Protein AF-X1TLS5-F1 (afdb_monomer_lite)

Radius of gyration: 13.72 Å; chains: 1; bounding box: 31×28×39 Å

pLDDT: mean 73.79, std 15.97, range [33.25, 91.62]

Secondary structure (DSSP, 8-state):
-HHHHHHHTTSSS-HHHHHHHHHHHHHHSS-HHHHHHHHHHT--SGGGS-HHHHHHHHHHHTTS--PPPPHHHHHHHHHHH-HHHHHHHHHSTTHHHHHHHHHHHHHHHHT-

Sequence (112 aa):
EKLTRAGKIITLGFGDRVAIGIFLGLLEEISADEAYRYIKSGTSRIDELSEEDWENFRHHAQDLNLKVPGAEQILDVLKQDRLDLTSIIINTPNGKEWLESELDKAKEKLGV

Foldseek 3Di:
DVVVVVVVCPPDQRLQVLLLVVLVVLVVPDALVRLLVCQVVVHESLVVDDLVNLVVSLVVNVVHPRDQDALVVSLVVCVVPPVSNNCSLVVHVCSSVSSRVNSVSSCVSSVD

Organism: NCBI:txid412755

Structure (mmCIF, N/CA/C/O backbone):
data_AF-X1TLS5-F1
#
_entry.id   AF-X1TLS5-F1
#
loop_
_atom_site.group_PDB
_atom_site.id
_atom_site.type_symbol
_atom_site.label_atom_id
_atom_site.label_alt_id
_atom_site.label_comp_id
_atom_site.label_asym_id
_atom_site.label_entity_id
_atom_site.label_seq_id
_atom_site.pdbx_PDB_ins_code
_atom_site.Cartn_x
_atom_site.Cartn_y
_atom_site.Cartn_z
_atom_site.occupancy
_atom_site.B_iso_or_equiv
_atom_site.auth_seq_id
_atom_site.auth_comp_id
_atom_site.auth_asym_id
_atom_site.auth_atom_id
_atom_site.pdbx_PDB_model_num
ATOM 1 N N . GLU A 1 1 ? -0.378 -18.309 -15.393 1.00 43.00 1 GLU A N 1
ATOM 2 C CA . GLU A 1 1 ? -1.601 -17.474 -15.310 1.00 43.00 1 GLU A CA 1
ATOM 3 C C . GLU A 1 1 ? -1.399 -16.105 -14.655 1.00 43.00 1 GLU A C 1
ATOM 5 O O . GLU A 1 1 ? -1.690 -15.125 -15.328 1.00 43.00 1 GLU A O 1
ATOM 10 N N . LYS A 1 2 ? -0.853 -15.981 -13.428 1.00 34.59 2 LYS A N 1
ATOM 11 C CA . LYS A 1 2 ? -0.576 -14.663 -12.794 1.00 34.59 2 LYS A CA 1
ATOM 12 C C . LYS A 1 2 ? 0.326 -13.744 -13.647 1.00 34.59 2 LYS A C 1
ATOM 14 O O . LYS A 1 2 ? -0.053 -12.616 -13.946 1.00 34.59 2 LYS A O 1
ATOM 19 N N . LEU A 1 3 ? 1.445 -14.269 -14.155 1.00 34.12 3 LEU A N 1
ATOM 20 C CA . LEU A 1 3 ? 2.369 -13.551 -15.055 1.00 34.12 3 LEU A CA 1
ATOM 21 C C . LEU A 1 3 ? 1.733 -13.147 -16.397 1.00 34.12 3 LEU A C 1
ATOM 23 O O . LEU A 1 3 ? 2.048 -12.106 -16.962 1.00 34.12 3 LEU A O 1
ATOM 27 N N . THR A 1 4 ? 0.787 -13.941 -16.899 1.00 35.75 4 THR A N 1
ATOM 28 C CA . THR A 1 4 ? 0.063 -13.663 -18.149 1.00 35.75 4 THR A CA 1
ATOM 29 C C . THR A 1 4 ? -0.945 -12.521 -17.974 1.00 35.75 4 THR A C 1
ATOM 31 O O . THR A 1 4 ? -1.189 -11.755 -18.908 1.00 35.75 4 THR A O 1
ATOM 34 N N . ARG A 1 5 ? -1.508 -12.377 -16.765 1.00 40.59 5 ARG A N 1
ATOM 35 C CA . ARG A 1 5 ? -2.378 -11.258 -16.373 1.00 40.59 5 ARG A CA 1
ATOM 36 C C . ARG A 1 5 ? -1.578 -9.962 -16.233 1.00 40.59 5 ARG A C 1
ATOM 38 O O . ARG A 1 5 ? -1.982 -8.959 -16.815 1.00 40.59 5 ARG A O 1
ATOM 45 N N . ALA A 1 6 ? -0.419 -10.022 -15.574 1.00 39.19 6 ALA A N 1
ATOM 46 C CA . ALA A 1 6 ? 0.527 -8.907 -15.498 1.00 39.19 6 ALA A CA 1
ATOM 47 C C . ALA A 1 6 ? 1.007 -8.469 -16.898 1.00 39.19 6 ALA A C 1
ATOM 49 O O . ALA A 1 6 ? 0.979 -7.288 -17.219 1.00 39.19 6 ALA A O 1
ATOM 50 N N . GLY A 1 7 ? 1.318 -9.419 -17.790 1.00 33.25 7 GLY A N 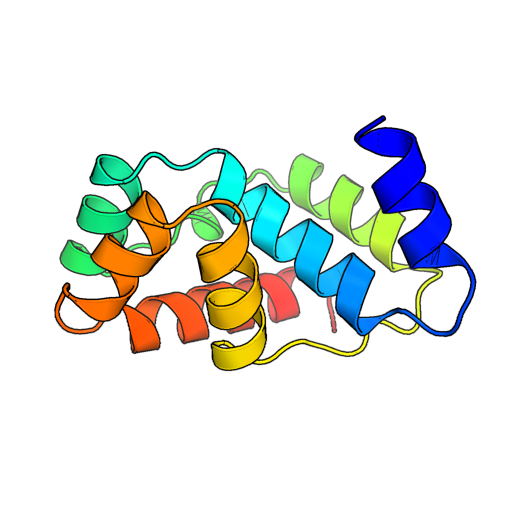1
ATOM 51 C CA . GLY A 1 7 ? 1.745 -9.133 -19.166 1.00 33.25 7 GLY A C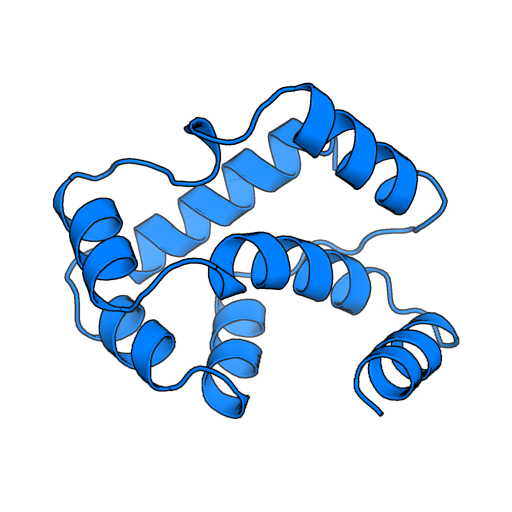A 1
ATOM 52 C C . GLY A 1 7 ? 0.687 -8.443 -20.042 1.00 33.25 7 GLY A C 1
ATOM 53 O O . GLY A 1 7 ? 1.008 -7.514 -20.780 1.00 33.25 7 GLY A O 1
ATOM 54 N N . LYS A 1 8 ? -0.595 -8.829 -19.934 1.00 36.66 8 LYS A N 1
ATOM 55 C CA . LYS A 1 8 ? -1.705 -8.145 -20.642 1.00 36.66 8 LYS A CA 1
ATOM 56 C C . LYS A 1 8 ? -1.989 -6.741 -20.103 1.00 36.66 8 LYS A C 1
ATOM 58 O O . LYS A 1 8 ? -2.535 -5.902 -20.816 1.00 36.66 8 LYS A O 1
ATOM 63 N N . ILE A 1 9 ? -1.630 -6.496 -18.848 1.00 43.03 9 ILE A N 1
ATOM 64 C CA . ILE A 1 9 ? -1.741 -5.208 -18.168 1.00 43.03 9 ILE A CA 1
ATOM 65 C C . ILE A 1 9 ? -0.627 -4.239 -18.591 1.00 43.03 9 ILE A C 1
ATOM 67 O O . ILE A 1 9 ? -0.704 -3.079 -18.243 1.00 43.03 9 ILE A O 1
ATOM 71 N N . ILE A 1 10 ? 0.372 -4.636 -19.378 1.00 43.75 10 ILE A N 1
ATOM 72 C CA . ILE A 1 10 ? 1.489 -3.748 -19.755 1.00 43.75 10 ILE A CA 1
ATOM 73 C C . ILE A 1 10 ? 1.278 -3.091 -21.140 1.00 43.75 10 ILE A C 1
ATOM 75 O O . ILE A 1 10 ? 1.819 -2.026 -21.416 1.00 43.75 10 ILE A O 1
ATOM 79 N N . THR A 1 11 ? 0.422 -3.641 -22.011 1.00 40.81 11 THR A N 1
ATOM 80 C CA . THR A 1 11 ? 0.432 -3.331 -23.460 1.00 40.81 11 THR A CA 1
ATOM 81 C C . THR A 1 11 ? -0.469 -2.177 -23.962 1.00 40.81 11 THR A C 1
ATOM 83 O O . THR A 1 11 ? -0.445 -1.907 -25.158 1.00 40.81 11 THR A O 1
ATOM 86 N N . LEU A 1 12 ? -1.270 -1.484 -23.129 1.00 40.03 12 LEU A N 1
ATOM 87 C CA . LEU A 1 12 ? -2.296 -0.508 -23.596 1.00 40.03 12 LEU A CA 1
ATOM 88 C C . LEU A 1 12 ? -2.326 0.868 -22.874 1.00 40.03 12 LEU A C 1
ATOM 90 O O . LEU A 1 12 ? -3.384 1.488 -22.807 1.00 40.03 12 LEU A O 1
ATOM 94 N N . GLY A 1 13 ? -1.210 1.386 -22.342 1.00 41.25 13 GLY A N 1
ATOM 95 C CA . GLY A 1 13 ? -1.181 2.720 -21.694 1.00 41.25 13 GLY A CA 1
ATOM 96 C C . GLY A 1 13 ? -1.390 2.687 -20.173 1.00 41.25 13 GLY A C 1
ATOM 97 O O . GLY A 1 13 ? -2.156 3.467 -19.610 1.00 41.25 13 GLY A O 1
ATOM 98 N N . PHE A 1 14 ? -0.703 1.756 -19.515 1.00 45.78 14 PHE A N 1
ATOM 99 C CA . PHE A 1 14 ? -1.000 1.251 -18.176 1.00 45.78 14 PHE A CA 1
ATOM 100 C C . PHE A 1 14 ? -0.001 1.648 -17.081 1.00 45.78 14 PHE A C 1
ATOM 102 O O . PHE A 1 14 ? 0.241 0.867 -16.162 1.00 45.78 14 PHE A O 1
ATOM 109 N N . GLY A 1 15 ? 0.552 2.860 -17.131 1.00 51.09 15 GLY A N 1
ATOM 110 C CA . GLY A 1 15 ? 1.373 3.369 -16.026 1.00 51.09 15 GLY A CA 1
ATOM 111 C C . GLY A 1 15 ? 0.677 3.227 -14.667 1.00 51.09 15 GLY A C 1
ATOM 112 O O . GLY A 1 15 ? 1.274 2.708 -13.731 1.00 51.09 15 GLY A O 1
ATOM 113 N N . ASP A 1 16 ? -0.625 3.545 -14.624 1.00 54.44 16 ASP A N 1
ATOM 114 C CA . ASP A 1 16 ? -1.492 3.340 -13.453 1.00 54.44 16 ASP A CA 1
ATOM 115 C C . ASP A 1 16 ? -1.469 1.898 -12.950 1.00 54.44 16 ASP A C 1
ATOM 117 O O . ASP A 1 16 ? -1.405 1.660 -11.754 1.00 54.44 16 ASP A O 1
ATOM 121 N N . ARG A 1 17 ? -1.513 0.902 -13.840 1.00 57.22 17 ARG A N 1
ATOM 122 C CA . ARG A 1 17 ? -1.628 -0.495 -13.410 1.00 57.22 17 ARG A CA 1
ATOM 123 C C . ARG A 1 17 ? -0.302 -1.103 -12.979 1.00 57.22 17 ARG A C 1
ATOM 125 O O . ARG A 1 17 ? -0.321 -2.004 -12.149 1.00 57.22 17 ARG A O 1
ATOM 132 N N . VAL A 1 18 ? 0.821 -0.638 -13.527 1.00 58.59 18 VAL A N 1
ATOM 133 C CA . VAL A 1 18 ? 2.140 -1.054 -13.032 1.00 58.59 18 VAL A CA 1
ATOM 134 C C . VAL A 1 18 ? 2.429 -0.398 -11.690 1.00 58.59 18 VAL A C 1
ATOM 136 O O . VAL A 1 18 ? 2.845 -1.098 -10.776 1.00 58.59 18 VAL A O 1
ATOM 139 N N . ALA A 1 19 ? 2.104 0.886 -11.525 1.00 62.94 19 ALA A N 1
ATOM 140 C CA . ALA A 1 19 ? 2.160 1.546 -10.227 1.00 62.94 19 ALA A CA 1
ATOM 141 C C . ALA A 1 19 ? 1.268 0.816 -9.211 1.00 62.94 19 ALA A C 1
ATOM 143 O O . ALA A 1 19 ? 1.764 0.385 -8.176 1.00 62.94 19 ALA A O 1
ATOM 144 N N . ILE A 1 20 ? -0.006 0.559 -9.543 1.00 62.28 20 ILE A N 1
ATOM 145 C CA . ILE A 1 20 ? -0.906 -0.274 -8.727 1.00 62.28 20 ILE A CA 1
ATOM 146 C C . ILE A 1 20 ? -0.265 -1.630 -8.422 1.00 62.28 20 ILE A C 1
ATOM 148 O O . ILE A 1 20 ? -0.313 -2.055 -7.282 1.00 62.28 20 ILE A O 1
ATOM 152 N N . GLY A 1 21 ? 0.356 -2.304 -9.390 1.00 59.69 21 GLY A N 1
ATOM 153 C CA . GLY A 1 21 ? 1.031 -3.585 -9.172 1.00 59.69 21 GLY A CA 1
ATOM 154 C C . GLY A 1 21 ? 2.217 -3.505 -8.208 1.00 59.69 21 GLY A C 1
ATOM 155 O O . GLY A 1 21 ? 2.377 -4.404 -7.391 1.00 59.69 21 GLY A O 1
ATOM 156 N N . ILE A 1 22 ? 3.010 -2.432 -8.258 1.00 64.94 22 ILE A N 1
ATOM 157 C CA . ILE A 1 22 ? 4.104 -2.177 -7.311 1.00 64.94 22 ILE A CA 1
ATOM 158 C C . ILE A 1 22 ? 3.518 -1.933 -5.920 1.00 64.94 22 ILE A C 1
ATOM 160 O O . ILE A 1 22 ? 3.843 -2.669 -4.996 1.00 64.94 22 ILE A O 1
ATOM 164 N N . PHE A 1 23 ? 2.590 -0.982 -5.774 1.00 69.25 23 PHE A N 1
ATOM 165 C CA . PHE A 1 23 ? 1.959 -0.676 -4.485 1.00 69.25 23 PHE A CA 1
ATOM 166 C C . PHE A 1 23 ? 1.209 -1.880 -3.904 1.00 69.25 23 PHE A C 1
ATOM 168 O O . PHE A 1 23 ? 1.273 -2.125 -2.704 1.00 69.25 23 PHE A O 1
ATOM 175 N N . LEU A 1 24 ? 0.535 -2.669 -4.742 1.00 65.06 24 LEU A N 1
ATOM 176 C CA . LEU A 1 24 ? -0.086 -3.918 -4.321 1.00 65.06 24 LEU A CA 1
ATOM 177 C C . LEU A 1 24 ? 0.949 -4.964 -3.961 1.00 65.06 24 LEU A C 1
ATOM 179 O O . LEU A 1 24 ? 0.712 -5.642 -2.986 1.00 65.06 24 LEU A O 1
ATOM 183 N N . GLY A 1 25 ? 2.073 -5.086 -4.668 1.00 64.62 25 GLY A N 1
ATOM 184 C CA . GLY A 1 25 ? 3.156 -5.998 -4.294 1.00 64.62 25 GLY A CA 1
ATOM 185 C C . GLY A 1 25 ? 3.711 -5.688 -2.904 1.00 64.62 25 GLY A C 1
ATOM 186 O O . GLY A 1 25 ? 3.886 -6.595 -2.097 1.00 64.62 25 GLY A O 1
ATOM 187 N N . LEU A 1 26 ? 3.866 -4.400 -2.579 1.00 67.88 26 LEU A N 1
ATOM 188 C CA . LEU A 1 26 ? 4.254 -3.948 -1.237 1.00 67.88 26 LEU A CA 1
ATOM 189 C C . LEU A 1 26 ? 3.208 -4.302 -0.165 1.00 67.88 26 LEU A C 1
ATOM 191 O O . LEU A 1 26 ? 3.558 -4.543 0.990 1.00 67.88 26 LEU A O 1
ATOM 195 N N . LEU A 1 27 ? 1.929 -4.352 -0.550 1.00 66.88 27 LEU A N 1
ATOM 196 C CA . LEU A 1 27 ? 0.802 -4.683 0.325 1.00 66.88 27 LEU A CA 1
ATOM 197 C C . LEU A 1 27 ? 0.383 -6.170 0.266 1.00 66.88 27 LEU A C 1
ATOM 199 O O . LEU A 1 27 ? -0.369 -6.627 1.120 1.00 66.88 27 LEU A O 1
ATOM 203 N N . GLU A 1 28 ? 0.825 -6.957 -0.716 1.00 64.75 28 GLU A N 1
ATOM 204 C CA . GLU A 1 28 ? 0.393 -8.349 -0.908 1.00 64.75 28 GLU A CA 1
ATOM 205 C C . GLU A 1 28 ? 1.058 -9.251 0.133 1.00 64.75 28 GLU A C 1
ATOM 207 O O . GLU A 1 28 ? 0.458 -10.227 0.584 1.00 64.75 28 GLU A O 1
ATOM 212 N N . GLU A 1 29 ? 2.270 -8.897 0.555 1.00 68.31 29 GLU A N 1
ATOM 213 C CA . GLU A 1 29 ? 3.043 -9.656 1.535 1.00 68.31 29 GLU A CA 1
ATOM 214 C C . GLU A 1 29 ? 2.596 -9.418 2.978 1.00 68.31 29 GLU A C 1
ATOM 216 O O . GLU A 1 29 ? 2.894 -10.240 3.842 1.00 68.31 29 GLU A O 1
ATOM 221 N N . ILE A 1 30 ? 1.848 -8.343 3.251 1.00 76.06 30 ILE A N 1
ATOM 222 C CA . ILE A 1 30 ? 1.345 -8.082 4.600 1.00 76.06 30 ILE A CA 1
ATOM 223 C C . ILE A 1 30 ? 0.071 -8.888 4.875 1.00 76.06 30 ILE A C 1
ATOM 225 O O . ILE A 1 30 ? -0.897 -8.916 4.101 1.00 76.06 30 ILE A O 1
ATOM 229 N N . SER A 1 31 ? 0.057 -9.556 6.021 1.00 82.81 31 SER A N 1
ATOM 230 C CA . SER A 1 31 ? -1.151 -10.158 6.577 1.00 82.81 31 SER A CA 1
ATOM 231 C C . SER A 1 31 ? -2.111 -9.084 7.103 1.00 82.81 31 SER A C 1
ATOM 233 O O . SER A 1 31 ? -1.722 -7.955 7.410 1.00 82.81 31 SER A O 1
ATOM 235 N N . ALA A 1 32 ? -3.384 -9.448 7.262 1.00 82.94 32 ALA A N 1
ATOM 236 C CA . ALA A 1 32 ? -4.391 -8.584 7.876 1.00 82.94 32 ALA A CA 1
ATOM 237 C C . ALA A 1 32 ? -3.974 -8.094 9.283 1.00 82.94 32 ALA A C 1
ATOM 239 O O . ALA A 1 32 ? -4.164 -6.925 9.621 1.00 82.94 32 ALA A O 1
ATOM 240 N N . ASP A 1 33 ? -3.341 -8.961 10.078 1.00 85.31 33 ASP A N 1
ATOM 241 C CA . ASP A 1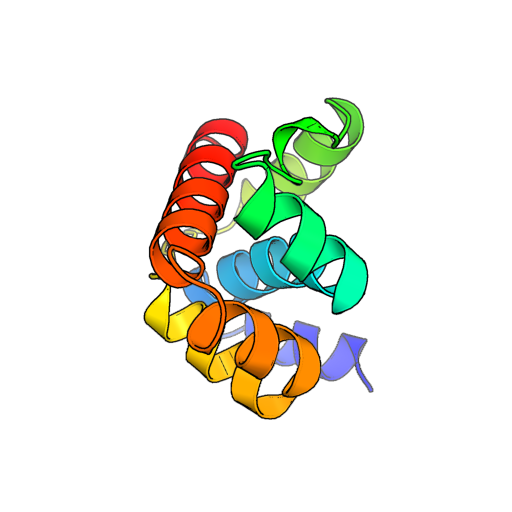 33 ? -2.859 -8.625 11.422 1.00 85.31 33 ASP A CA 1
ATOM 242 C C . ASP A 1 33 ? -1.659 -7.667 11.396 1.00 85.31 33 ASP A C 1
ATOM 244 O O . ASP A 1 33 ? -1.497 -6.835 12.290 1.00 85.31 33 ASP A O 1
ATOM 248 N N . GLU A 1 34 ? -0.795 -7.764 10.386 1.00 85.25 34 GLU A N 1
ATOM 249 C CA . GLU A 1 34 ? 0.295 -6.807 10.169 1.00 85.25 34 GLU A CA 1
ATOM 250 C C . GLU A 1 34 ? -0.242 -5.449 9.750 1.00 85.25 34 GLU A C 1
ATOM 252 O O . GLU A 1 34 ? 0.106 -4.454 10.380 1.00 85.25 34 GLU A O 1
ATOM 257 N N . ALA A 1 35 ? -1.157 -5.406 8.779 1.00 84.44 35 ALA A N 1
ATOM 258 C CA . ALA A 1 35 ? -1.817 -4.170 8.372 1.00 84.44 35 ALA A CA 1
ATOM 259 C C . ALA A 1 35 ? -2.486 -3.472 9.564 1.00 84.44 35 ALA A C 1
ATOM 261 O O . ALA A 1 35 ? -2.288 -2.278 9.779 1.00 84.44 35 ALA A O 1
ATOM 262 N N . TYR A 1 36 ? -3.210 -4.223 10.401 1.00 86.56 36 TYR A N 1
ATOM 263 C CA . TYR A 1 36 ? -3.822 -3.677 11.611 1.00 86.56 36 TYR A CA 1
ATOM 264 C C . TYR A 1 36 ? -2.779 -3.101 12.575 1.00 86.56 36 TYR A C 1
ATOM 266 O O . TYR A 1 36 ? -2.994 -2.032 13.153 1.00 86.56 36 TYR A O 1
ATOM 274 N N . ARG A 1 37 ? -1.638 -3.784 12.746 1.00 88.38 37 ARG A N 1
ATOM 275 C CA . ARG A 1 37 ? -0.533 -3.289 13.575 1.00 88.38 37 ARG A CA 1
ATOM 276 C C . ARG A 1 37 ? 0.015 -1.975 13.033 1.00 88.38 37 ARG A C 1
ATOM 278 O O . ARG A 1 37 ? 0.023 -1.027 13.808 1.00 88.38 37 ARG A O 1
ATOM 285 N N . TYR A 1 38 ? 0.372 -1.902 11.749 1.00 87.00 38 TYR A N 1
ATOM 286 C CA . TYR A 1 38 ? 0.893 -0.682 11.116 1.00 87.00 38 TYR A CA 1
ATOM 287 C C . TYR A 1 38 ? -0.066 0.500 11.240 1.00 87.00 38 TYR A C 1
ATOM 289 O O . TYR A 1 38 ? 0.336 1.574 11.689 1.00 87.00 38 TYR A O 1
ATOM 297 N N . ILE A 1 39 ? -1.349 0.285 10.931 1.00 88.38 39 ILE A N 1
ATOM 298 C CA . ILE A 1 39 ? -2.372 1.331 11.037 1.00 88.38 39 ILE A CA 1
ATOM 299 C C . ILE A 1 39 ? -2.479 1.824 12.485 1.00 88.38 39 ILE A C 1
ATOM 301 O O . ILE A 1 39 ? -2.506 3.027 12.739 1.00 88.38 39 ILE A O 1
ATOM 305 N N . LYS A 1 40 ? -2.499 0.907 13.460 1.00 89.94 40 LYS A N 1
ATOM 306 C CA . LYS A 1 40 ? -2.638 1.256 14.879 1.00 89.94 40 LYS A CA 1
ATOM 307 C C . LYS A 1 40 ? -1.403 1.959 15.447 1.00 89.94 40 LYS A C 1
ATOM 309 O O . LYS A 1 40 ? -1.553 2.832 16.300 1.00 89.94 40 LYS A O 1
ATOM 314 N N . SER A 1 41 ? -0.201 1.559 15.037 1.00 88.00 41 SER A N 1
ATOM 315 C CA . SER A 1 41 ? 1.052 2.185 15.477 1.00 88.00 41 SER A CA 1
ATOM 316 C C . SER A 1 41 ? 1.387 3.461 14.710 1.00 88.00 41 SER A C 1
ATOM 318 O O . SER A 1 41 ? 2.289 4.181 15.132 1.00 88.00 41 SER A O 1
ATOM 320 N N . GLY A 1 42 ? 0.688 3.747 13.606 1.00 83.38 42 GLY A N 1
ATOM 321 C CA . GLY A 1 42 ? 1.027 4.848 12.705 1.00 83.38 42 GLY A CA 1
ATOM 322 C C . GLY A 1 42 ? 2.395 4.659 12.047 1.00 83.38 42 GLY A C 1
ATOM 323 O O . GLY A 1 42 ? 3.051 5.638 11.694 1.00 83.38 42 GLY A O 1
ATOM 324 N N . THR A 1 43 ? 2.857 3.412 11.939 1.00 85.69 43 THR A N 1
ATOM 325 C CA . THR A 1 43 ? 4.133 3.070 11.305 1.00 85.69 43 THR A CA 1
ATOM 326 C C . THR A 1 43 ? 3.899 2.604 9.878 1.00 85.69 43 THR A C 1
ATOM 328 O O . THR A 1 43 ? 2.800 2.201 9.499 1.00 85.69 43 THR A O 1
ATOM 331 N N . SER A 1 44 ? 4.951 2.670 9.076 1.00 84.62 44 SER A N 1
ATOM 332 C CA . SER A 1 44 ? 4.892 2.402 7.648 1.00 84.62 44 SER A CA 1
ATOM 333 C C . SER A 1 44 ? 5.597 1.107 7.310 1.00 84.62 44 SER A C 1
ATOM 335 O O . SER A 1 44 ? 6.668 0.828 7.850 1.00 84.62 44 SER A O 1
ATOM 337 N N . ARG A 1 45 ? 5.013 0.339 6.393 1.00 82.19 45 ARG A N 1
ATOM 338 C CA . ARG A 1 45 ? 5.667 -0.830 5.811 1.00 82.19 45 ARG A CA 1
ATOM 339 C C . ARG A 1 45 ? 6.721 -0.401 4.791 1.00 82.19 45 ARG A C 1
ATOM 341 O O . ARG A 1 45 ? 7.750 -1.059 4.677 1.00 82.19 45 ARG A O 1
ATOM 348 N N . ILE A 1 46 ? 6.501 0.720 4.098 1.00 82.50 46 ILE A N 1
ATOM 349 C CA . ILE A 1 46 ? 7.455 1.312 3.141 1.00 82.50 46 ILE A CA 1
ATOM 350 C C . ILE A 1 46 ? 8.827 1.554 3.784 1.00 82.50 46 ILE A C 1
ATOM 352 O O . ILE A 1 46 ? 9.855 1.307 3.153 1.00 82.50 46 ILE A O 1
ATOM 356 N N . ASP A 1 47 ? 8.844 1.990 5.045 1.00 82.75 47 ASP A N 1
ATOM 357 C CA . ASP A 1 47 ? 10.074 2.307 5.782 1.00 82.75 47 ASP A CA 1
ATOM 358 C C . ASP A 1 47 ? 10.919 1.060 6.124 1.00 82.75 47 ASP A C 1
ATOM 360 O O . ASP A 1 47 ? 12.088 1.192 6.484 1.00 82.75 47 ASP A O 1
ATOM 364 N N . GLU A 1 48 ? 10.359 -0.148 6.011 1.00 84.00 48 GLU A N 1
ATOM 365 C CA . GLU A 1 48 ? 11.060 -1.407 6.302 1.00 84.00 48 GLU A CA 1
ATOM 366 C C . GLU A 1 48 ? 11.723 -2.047 5.075 1.00 84.00 48 GLU A C 1
ATOM 368 O O . GLU A 1 48 ? 12.474 -3.014 5.217 1.00 84.00 48 GLU A O 1
ATOM 373 N N . LEU A 1 49 ? 11.435 -1.543 3.875 1.00 81.50 49 LEU A N 1
ATOM 374 C CA . LEU A 1 49 ? 12.024 -2.040 2.634 1.00 81.50 49 LEU A CA 1
ATOM 375 C C . LEU A 1 49 ? 13.453 -1.523 2.482 1.00 81.50 49 LEU A C 1
ATOM 377 O O . LEU A 1 49 ? 13.748 -0.360 2.781 1.00 81.50 49 LEU A O 1
ATOM 381 N N . SER A 1 50 ? 14.347 -2.388 2.007 1.00 84.12 50 SER A N 1
ATOM 382 C CA . SER A 1 50 ? 15.751 -2.032 1.820 1.00 84.12 50 SER A CA 1
ATOM 383 C C . SER A 1 50 ? 15.933 -1.112 0.610 1.00 84.12 50 SER A C 1
ATOM 385 O O . SER A 1 50 ? 15.097 -1.055 -0.290 1.00 84.12 50 SER A O 1
ATOM 387 N N . GLU A 1 51 ? 17.053 -0.388 0.556 1.00 84.31 51 GLU A N 1
ATOM 388 C CA . GLU A 1 51 ? 17.357 0.447 -0.614 1.00 84.31 51 GLU A CA 1
ATOM 389 C C . GLU A 1 51 ? 17.547 -0.393 -1.892 1.00 84.31 51 GLU A C 1
ATOM 391 O O . GLU A 1 51 ? 17.240 0.085 -2.979 1.00 84.31 51 GLU A O 1
ATOM 396 N N . GLU A 1 52 ? 17.973 -1.656 -1.760 1.00 80.94 52 GLU A N 1
ATOM 397 C CA . GLU A 1 52 ? 18.068 -2.618 -2.868 1.00 80.94 52 GLU A CA 1
ATOM 398 C C . GLU A 1 52 ? 16.681 -2.962 -3.437 1.00 80.94 52 GLU A C 1
ATOM 400 O O . GLU A 1 52 ? 16.494 -2.975 -4.655 1.00 80.94 52 GLU A O 1
ATOM 405 N N . ASP A 1 53 ? 15.678 -3.159 -2.574 1.00 79.62 53 ASP A N 1
ATOM 406 C CA . ASP A 1 53 ? 14.289 -3.370 -3.006 1.00 79.62 53 ASP A CA 1
ATOM 407 C C . ASP A 1 53 ? 13.779 -2.151 -3.785 1.00 79.62 53 ASP A C 1
ATOM 409 O O . ASP A 1 53 ? 13.208 -2.279 -4.872 1.00 79.62 53 ASP A O 1
ATOM 413 N N . TRP A 1 54 ? 14.052 -0.948 -3.272 1.00 80.75 54 TRP A N 1
ATOM 414 C CA . TRP A 1 54 ? 13.688 0.301 -3.940 1.00 80.75 54 TRP A CA 1
ATOM 415 C C . TRP A 1 54 ? 14.395 0.498 -5.274 1.00 80.75 54 TRP A C 1
ATOM 417 O O . TRP A 1 54 ? 13.781 0.994 -6.220 1.00 80.75 54 TRP A O 1
ATOM 427 N N . GLU A 1 55 ? 15.660 0.106 -5.384 1.00 80.38 55 GLU A N 1
ATOM 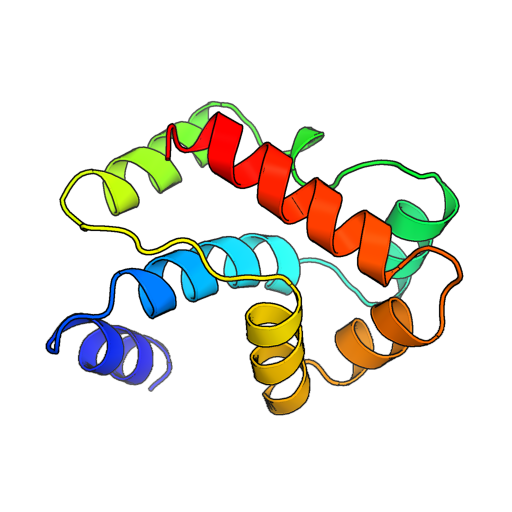428 C CA . GLU A 1 55 ? 16.397 0.157 -6.641 1.00 80.38 55 GLU A CA 1
ATOM 429 C C . GLU A 1 55 ? 15.788 -0.783 -7.687 1.00 80.38 55 GLU A C 1
ATOM 431 O O . GLU A 1 55 ? 15.572 -0.360 -8.826 1.00 80.38 55 GLU A O 1
ATOM 436 N N . ASN A 1 56 ? 15.386 -1.992 -7.285 1.00 76.62 56 ASN A N 1
ATOM 437 C CA . ASN A 1 56 ? 14.658 -2.920 -8.152 1.00 76.62 56 ASN A CA 1
ATOM 438 C C . ASN A 1 56 ? 13.317 -2.329 -8.620 1.00 76.62 56 ASN A C 1
ATOM 440 O O . ASN A 1 56 ? 13.006 -2.359 -9.815 1.00 76.62 56 ASN A O 1
ATOM 444 N N . PHE A 1 57 ? 12.533 -1.729 -7.718 1.00 75.25 57 PHE A N 1
ATOM 445 C CA . PHE A 1 57 ? 11.269 -1.091 -8.100 1.00 75.25 57 PHE A CA 1
ATOM 446 C C . PHE A 1 57 ? 11.469 0.116 -9.021 1.00 75.25 57 PHE A C 1
ATOM 448 O O . PHE A 1 57 ? 10.740 0.255 -10.005 1.00 75.25 57 PHE A O 1
ATOM 455 N N . ARG A 1 58 ? 12.479 0.958 -8.766 1.00 77.62 58 ARG A N 1
ATOM 456 C CA . ARG A 1 58 ? 12.834 2.081 -9.649 1.00 77.62 58 ARG A CA 1
ATOM 457 C C . ARG A 1 58 ? 13.278 1.600 -11.023 1.00 77.62 58 ARG A C 1
ATOM 459 O O . ARG A 1 58 ? 12.861 2.182 -12.019 1.00 77.62 58 ARG A O 1
ATOM 466 N N . HIS A 1 59 ? 14.060 0.525 -11.100 1.00 75.69 59 HIS A N 1
ATOM 467 C CA . HIS A 1 59 ? 14.464 -0.061 -12.376 1.00 75.69 59 HIS A CA 1
ATOM 468 C C . HIS A 1 59 ? 13.251 -0.526 -13.194 1.00 75.69 59 HIS A C 1
ATOM 470 O O . HIS A 1 59 ? 13.162 -0.256 -14.389 1.00 75.69 59 HIS A O 1
ATOM 476 N N . HIS A 1 60 ? 12.261 -1.142 -12.544 1.00 69.62 60 HIS A N 1
ATOM 477 C CA . HIS A 1 60 ? 11.000 -1.504 -13.195 1.00 69.62 60 HIS A CA 1
ATOM 478 C C . HIS A 1 60 ? 10.125 -0.295 -13.567 1.00 69.62 60 HIS A C 1
ATOM 480 O O . HIS A 1 60 ? 9.325 -0.388 -14.498 1.00 69.62 60 HIS A O 1
ATOM 486 N N . ALA A 1 61 ? 10.275 0.830 -12.866 1.00 67.88 61 ALA A N 1
ATOM 487 C CA . ALA A 1 61 ? 9.529 2.064 -13.093 1.00 67.88 61 ALA A CA 1
ATOM 488 C C . ALA A 1 61 ? 10.116 2.968 -14.197 1.00 67.88 61 ALA A C 1
ATOM 490 O O . ALA A 1 61 ? 9.354 3.692 -14.833 1.00 67.88 61 ALA A O 1
ATOM 491 N N . GLN A 1 62 ? 11.435 2.933 -14.436 1.00 66.69 62 GLN A N 1
ATOM 492 C CA . GLN A 1 62 ? 12.183 3.912 -15.251 1.00 66.69 62 GLN A CA 1
ATOM 493 C C . GLN A 1 62 ? 11.668 4.109 -16.687 1.00 66.69 62 GLN A C 1
ATOM 495 O O . GLN A 1 62 ? 11.707 5.228 -17.195 1.00 66.69 62 GLN A O 1
ATOM 500 N N . ASP A 1 63 ? 11.149 3.059 -17.326 1.00 58.59 63 ASP A N 1
ATOM 501 C CA . ASP A 1 63 ? 10.670 3.116 -18.717 1.00 58.59 63 ASP A CA 1
ATOM 502 C C . ASP A 1 63 ? 9.150 3.298 -18.836 1.00 58.59 63 ASP A C 1
ATOM 504 O O . ASP A 1 63 ? 8.579 3.296 -19.933 1.00 58.59 63 ASP A O 1
ATOM 508 N N . LEU A 1 64 ? 8.460 3.442 -17.707 1.00 62.03 64 LEU A N 1
ATOM 509 C CA . LEU A 1 64 ? 7.013 3.524 -17.661 1.00 62.03 64 LEU A CA 1
ATOM 510 C C . LEU A 1 64 ? 6.600 4.946 -17.302 1.00 62.03 64 LEU A C 1
ATOM 512 O O . LEU A 1 64 ? 7.010 5.498 -16.289 1.00 62.03 64 LEU A O 1
ATOM 516 N N . ASN A 1 65 ? 5.713 5.533 -18.110 1.00 62.28 65 ASN A N 1
ATOM 517 C CA . ASN A 1 65 ? 5.004 6.752 -17.726 1.00 62.28 65 ASN A CA 1
ATOM 518 C C . ASN A 1 65 ? 3.980 6.397 -16.635 1.00 62.28 65 ASN A C 1
ATOM 520 O O . ASN A 1 65 ? 2.787 6.248 -16.926 1.00 62.28 65 ASN A O 1
ATOM 524 N N . LEU A 1 66 ? 4.476 6.136 -15.421 1.00 65.56 66 LEU A N 1
ATOM 525 C CA . LEU A 1 66 ? 3.692 5.731 -14.266 1.00 65.56 66 LEU A CA 1
ATOM 526 C C . LEU A 1 66 ? 2.727 6.855 -13.925 1.00 65.56 66 LEU A C 1
ATOM 528 O O . LEU A 1 66 ? 3.098 7.908 -13.418 1.00 65.56 66 LEU A O 1
ATOM 532 N N . LYS A 1 67 ? 1.454 6.615 -14.210 1.00 67.44 67 LYS A N 1
ATOM 533 C CA . LYS A 1 67 ? 0.401 7.405 -13.606 1.00 67.44 67 LYS A CA 1
ATOM 534 C C . LYS A 1 67 ? 0.225 6.890 -12.184 1.00 67.44 67 LYS A C 1
ATOM 536 O O . LYS A 1 67 ? 0.204 5.685 -11.943 1.00 67.44 67 LYS A O 1
ATOM 541 N N . VAL A 1 68 ? 0.214 7.819 -11.245 1.00 71.69 68 VAL A N 1
ATOM 542 C CA . VAL A 1 68 ? 0.210 7.498 -9.828 1.00 71.69 68 VAL A CA 1
ATOM 543 C C . VAL A 1 68 ? -1.232 7.237 -9.384 1.00 71.69 68 VAL A C 1
ATOM 545 O O . VAL A 1 68 ? -2.056 8.152 -9.468 1.00 71.69 68 VAL A O 1
ATOM 548 N N . PRO A 1 69 ? -1.557 6.028 -8.894 1.00 73.50 69 PRO A N 1
ATOM 549 C CA . PRO A 1 69 ? -2.901 5.714 -8.447 1.00 73.50 69 PRO A CA 1
ATOM 550 C C . PRO A 1 69 ? -3.227 6.406 -7.122 1.00 73.50 69 PRO A C 1
ATOM 552 O O . PRO A 1 69 ? -2.376 6.565 -6.244 1.00 73.50 69 PRO A O 1
ATOM 555 N N . GLY A 1 70 ? -4.493 6.783 -6.957 1.00 79.94 70 GLY A N 1
ATOM 556 C CA . GLY A 1 70 ? -5.030 7.232 -5.673 1.00 79.94 70 GLY A CA 1
ATOM 557 C C . GLY A 1 70 ? -5.366 6.064 -4.741 1.00 79.94 70 GLY A C 1
ATOM 558 O O . GLY A 1 70 ? -5.584 4.937 -5.190 1.00 79.94 70 GLY A O 1
ATOM 559 N N . ALA A 1 71 ? -5.498 6.345 -3.441 1.00 83.44 71 ALA A N 1
ATOM 560 C CA . ALA A 1 71 ? -5.852 5.342 -2.432 1.00 83.44 71 ALA A CA 1
ATOM 561 C C . ALA A 1 71 ? -7.165 4.603 -2.736 1.00 83.44 71 ALA A C 1
ATOM 563 O O . ALA A 1 71 ? -7.240 3.393 -2.555 1.00 83.44 71 ALA A O 1
ATOM 564 N N . GLU A 1 72 ? -8.172 5.291 -3.281 1.00 83.19 72 GLU A N 1
ATOM 565 C CA . GLU A 1 72 ? -9.430 4.655 -3.705 1.00 83.19 72 GLU A CA 1
ATOM 566 C C . GLU A 1 72 ? -9.226 3.624 -4.822 1.00 83.19 72 GLU A C 1
ATOM 568 O O . GLU A 1 72 ? -9.815 2.550 -4.781 1.00 83.19 72 GLU A O 1
ATOM 573 N N . GLN A 1 73 ? -8.344 3.896 -5.790 1.00 80.31 73 GLN A N 1
ATOM 574 C CA . GLN A 1 73 ? -8.053 2.940 -6.863 1.00 80.31 73 GLN A CA 1
ATOM 575 C C . GLN A 1 73 ? -7.337 1.701 -6.319 1.00 80.31 73 GLN A C 1
ATOM 577 O O . GLN A 1 73 ? -7.624 0.588 -6.752 1.00 80.31 73 GLN A O 1
ATOM 582 N N . ILE A 1 74 ? -6.436 1.880 -5.350 1.00 81.25 74 ILE A N 1
ATOM 583 C CA . ILE A 1 74 ? -5.760 0.770 -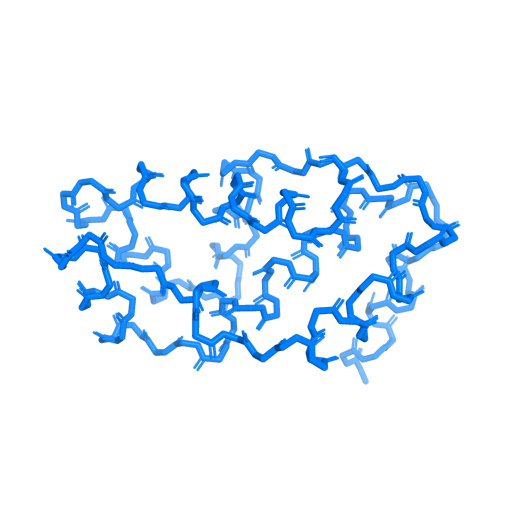4.669 1.00 81.25 74 ILE A CA 1
ATOM 584 C C . ILE A 1 74 ? -6.762 -0.047 -3.852 1.00 81.25 74 ILE A C 1
ATOM 586 O O . ILE A 1 74 ? -6.781 -1.272 -3.966 1.00 81.25 74 ILE A O 1
ATOM 590 N N . LEU A 1 75 ? -7.650 0.609 -3.100 1.00 82.50 75 LEU A N 1
ATOM 591 C CA . LEU A 1 75 ? -8.725 -0.054 -2.357 1.00 82.50 75 LEU A CA 1
ATOM 592 C C . LEU A 1 75 ? -9.662 -0.835 -3.274 1.00 82.50 75 LEU A C 1
ATOM 594 O O . LEU A 1 75 ? -10.044 -1.955 -2.944 1.00 82.50 75 LEU A O 1
ATOM 598 N N . ASP A 1 76 ? -10.030 -0.278 -4.424 1.00 82.94 76 ASP A N 1
ATOM 599 C CA . ASP A 1 76 ? -10.900 -0.953 -5.384 1.00 82.94 76 ASP A CA 1
ATOM 600 C C . ASP A 1 76 ? -10.266 -2.212 -5.973 1.00 82.94 76 ASP A C 1
ATOM 602 O O . ASP A 1 76 ? -10.979 -3.182 -6.237 1.00 82.94 76 ASP A O 1
ATOM 606 N N . VAL A 1 77 ? -8.940 -2.242 -6.128 1.00 76.88 77 VAL A N 1
ATOM 607 C CA . VAL A 1 77 ? -8.236 -3.460 -6.548 1.00 76.88 77 VAL A CA 1
ATOM 608 C C . VAL A 1 77 ? -8.075 -4.438 -5.382 1.00 76.88 77 VAL A C 1
ATOM 610 O O . VAL A 1 77 ? -8.342 -5.627 -5.554 1.00 76.88 77 VAL A O 1
ATOM 613 N N . LEU A 1 78 ? -7.751 -3.963 -4.175 1.00 78.12 78 LEU A N 1
ATOM 614 C CA . LEU A 1 78 ? -7.705 -4.807 -2.974 1.00 78.12 78 LEU A CA 1
ATOM 615 C C . LEU A 1 78 ? -9.057 -5.484 -2.698 1.00 78.12 78 LEU A C 1
ATOM 617 O O . LEU A 1 78 ? -9.080 -6.651 -2.317 1.00 78.12 78 LEU A O 1
ATOM 621 N N . LYS A 1 79 ? -10.189 -4.823 -2.971 1.00 81.50 79 LYS A N 1
ATOM 622 C CA . LYS A 1 79 ? -11.532 -5.426 -2.858 1.00 81.50 79 LYS A CA 1
ATOM 623 C C . LYS A 1 79 ? -11.713 -6.676 -3.725 1.00 81.50 79 LYS A C 1
ATOM 625 O O . LYS A 1 79 ? -12.574 -7.492 -3.412 1.00 81.50 79 LYS A O 1
ATOM 630 N N . GLN A 1 80 ? -10.959 -6.822 -4.815 1.00 78.75 80 GLN A N 1
ATOM 631 C CA . GLN A 1 80 ? -11.099 -7.959 -5.730 1.00 78.75 80 GLN A CA 1
ATOM 632 C C . GLN A 1 80 ? -10.352 -9.197 -5.227 1.00 78.75 80 GLN A C 1
ATOM 634 O O . GLN A 1 80 ? -10.898 -10.295 -5.301 1.00 78.75 80 GLN A O 1
ATOM 639 N N . ASP A 1 81 ? -9.143 -9.011 -4.688 1.00 73.94 81 ASP A N 1
ATOM 640 C CA . ASP A 1 81 ? -8.216 -10.116 -4.402 1.00 73.94 81 ASP A CA 1
ATOM 641 C C . ASP A 1 81 ? -7.806 -10.229 -2.913 1.00 73.94 81 ASP A C 1
ATOM 643 O O . ASP A 1 81 ? -7.346 -11.286 -2.481 1.00 73.94 81 ASP A O 1
ATOM 647 N N . ARG A 1 82 ? -7.995 -9.176 -2.103 1.00 76.62 82 ARG A N 1
ATOM 648 C CA . ARG A 1 82 ? -7.601 -9.067 -0.681 1.00 76.62 82 ARG A CA 1
ATOM 649 C C . ARG A 1 82 ? -8.673 -8.361 0.161 1.00 76.62 82 ARG A C 1
ATOM 651 O O . ARG A 1 82 ? -8.474 -7.286 0.740 1.00 76.62 82 ARG A O 1
ATOM 658 N N . LEU A 1 83 ? -9.852 -8.983 0.228 1.00 83.50 83 LEU A N 1
ATOM 659 C CA . LEU A 1 83 ? -10.972 -8.519 1.062 1.00 83.50 83 LEU A CA 1
ATOM 660 C C . LEU A 1 83 ? -10.607 -8.435 2.551 1.00 83.50 83 LEU A C 1
ATOM 662 O O . LEU A 1 83 ? -11.150 -7.594 3.264 1.00 83.50 83 LEU A O 1
ATOM 666 N N . ASP A 1 84 ? -9.679 -9.275 3.005 1.00 83.25 84 ASP A N 1
ATOM 667 C CA . ASP A 1 84 ? -9.108 -9.250 4.349 1.00 83.25 84 ASP A CA 1
ATOM 668 C C . ASP A 1 84 ? -8.410 -7.911 4.632 1.00 83.25 84 ASP A C 1
ATOM 670 O O . ASP A 1 84 ? -8.809 -7.197 5.552 1.00 83.25 84 ASP A O 1
ATOM 674 N N . LEU A 1 85 ? -7.443 -7.517 3.794 1.00 82.62 85 LEU A N 1
ATOM 675 C CA . LEU A 1 85 ? -6.725 -6.246 3.934 1.00 82.62 85 LEU A CA 1
ATOM 676 C C . LEU A 1 85 ? -7.654 -5.056 3.771 1.00 82.62 85 LEU A C 1
ATOM 678 O O . LEU A 1 85 ? -7.595 -4.112 4.551 1.00 82.62 85 LEU A O 1
ATOM 682 N N . THR A 1 86 ? -8.547 -5.122 2.786 1.00 87.44 86 THR A N 1
ATOM 683 C CA . THR A 1 86 ? -9.542 -4.074 2.556 1.00 87.44 86 THR A CA 1
ATOM 684 C C . THR A 1 86 ? -10.391 -3.856 3.806 1.00 87.44 86 THR A C 1
ATOM 686 O O . THR A 1 86 ? -10.601 -2.720 4.227 1.00 87.44 86 THR A O 1
ATOM 689 N N . SER A 1 87 ? -10.865 -4.944 4.418 1.00 87.75 87 SER A N 1
ATOM 690 C CA . SER A 1 87 ? -11.666 -4.885 5.636 1.00 87.75 87 SER A CA 1
ATOM 691 C C . SER A 1 87 ? -10.882 -4.251 6.782 1.00 87.75 87 SER A C 1
ATOM 693 O O . SER A 1 87 ? -11.416 -3.385 7.469 1.00 87.75 87 SER A O 1
ATOM 695 N N . ILE A 1 88 ? -9.609 -4.612 6.963 1.00 90.94 88 ILE A N 1
ATOM 696 C CA . ILE A 1 88 ? -8.759 -3.998 7.988 1.00 90.94 88 ILE A CA 1
ATOM 697 C C . ILE A 1 88 ? -8.566 -2.502 7.731 1.00 90.94 88 ILE A C 1
ATOM 699 O O . ILE A 1 88 ? -8.771 -1.706 8.645 1.00 90.94 88 ILE A O 1
ATOM 703 N N . ILE A 1 89 ? -8.230 -2.105 6.505 1.00 88.00 89 ILE A N 1
ATOM 704 C CA . ILE A 1 89 ? -7.968 -0.703 6.154 1.00 88.00 89 ILE A CA 1
ATOM 705 C C . ILE A 1 89 ? -9.224 0.162 6.337 1.00 88.00 89 ILE A C 1
ATOM 707 O O . ILE A 1 89 ? -9.138 1.266 6.865 1.00 88.00 89 ILE A O 1
ATOM 711 N N . ILE A 1 90 ? -10.400 -0.329 5.937 1.00 90.62 90 ILE A N 1
ATOM 712 C CA . ILE A 1 90 ? -11.649 0.446 6.013 1.00 90.62 90 ILE A CA 1
ATOM 713 C C . ILE A 1 90 ? -12.214 0.484 7.439 1.00 90.62 90 ILE A C 1
ATOM 715 O O . ILE A 1 90 ? -12.784 1.497 7.842 1.00 90.62 90 ILE A O 1
ATOM 719 N N . ASN A 1 91 ? -12.079 -0.602 8.206 1.00 91.06 91 ASN A N 1
ATOM 720 C CA . ASN A 1 91 ? -12.687 -0.705 9.536 1.00 91.06 91 ASN A CA 1
ATOM 721 C C . ASN A 1 91 ? -11.765 -0.254 10.678 1.00 91.06 91 ASN A C 1
ATOM 723 O O . ASN A 1 91 ? -12.231 -0.101 11.808 1.00 91.06 91 ASN A O 1
ATOM 727 N N . THR A 1 92 ? -10.474 -0.039 10.417 1.00 91.25 92 THR A N 1
ATOM 728 C CA . THR A 1 92 ? -9.547 0.491 11.425 1.00 91.25 92 THR A CA 1
ATOM 729 C C . THR A 1 92 ? -9.541 2.021 11.372 1.00 91.25 92 THR A C 1
ATOM 731 O O . THR A 1 92 ? -9.393 2.584 10.284 1.00 91.25 92 THR A O 1
ATOM 734 N N . PRO A 1 93 ? -9.669 2.722 12.518 1.00 91.25 93 PRO A N 1
ATOM 735 C CA . PRO A 1 93 ? -9.493 4.171 12.566 1.00 91.25 93 PRO A CA 1
ATOM 736 C C . PRO A 1 93 ? -8.174 4.586 11.906 1.00 91.25 93 PRO A C 1
ATOM 738 O O . PRO A 1 93 ? -7.149 3.951 12.141 1.00 91.25 93 PRO A O 1
ATOM 741 N N . ASN A 1 94 ? -8.215 5.634 11.083 1.00 89.75 94 ASN A N 1
ATOM 742 C CA . ASN A 1 94 ? -7.083 6.156 10.308 1.00 89.75 94 ASN A CA 1
ATOM 743 C C . ASN A 1 94 ? -6.526 5.199 9.234 1.00 89.75 94 ASN A C 1
ATOM 745 O O . ASN A 1 94 ? -5.503 5.499 8.628 1.00 89.75 94 ASN A O 1
ATOM 749 N N . GLY A 1 95 ? -7.171 4.064 8.941 1.00 87.44 95 GLY A N 1
ATOM 750 C CA . GLY A 1 95 ? -6.641 3.107 7.962 1.00 87.44 95 GLY A CA 1
ATOM 751 C C . GLY A 1 95 ? -6.557 3.666 6.539 1.00 87.44 95 GLY A C 1
ATOM 752 O O . GLY A 1 95 ? -5.579 3.418 5.836 1.00 87.44 95 GLY A O 1
ATOM 753 N N . LYS A 1 96 ? -7.527 4.491 6.127 1.00 89.25 96 LYS A N 1
ATOM 754 C CA . LYS A 1 96 ? -7.470 5.183 4.830 1.00 89.25 96 LYS A CA 1
ATOM 755 C C . LYS A 1 96 ? -6.336 6.215 4.767 1.00 89.25 96 LYS A C 1
ATOM 757 O O . LYS A 1 96 ? -5.623 6.258 3.774 1.00 89.25 96 LYS A O 1
ATOM 762 N N . GLU A 1 97 ? -6.153 6.995 5.829 1.00 91.62 97 GLU A N 1
ATOM 763 C CA . GLU A 1 97 ? -5.073 7.988 5.941 1.00 91.62 97 GLU A CA 1
ATOM 764 C C . GLU A 1 97 ? -3.699 7.306 5.959 1.00 91.62 97 GLU A C 1
ATOM 766 O O . GLU A 1 97 ? -2.757 7.774 5.327 1.00 91.62 97 GLU A O 1
ATOM 771 N N . TRP A 1 98 ? -3.599 6.155 6.630 1.00 90.69 98 TRP A N 1
ATOM 772 C CA . TRP A 1 98 ? -2.415 5.305 6.594 1.00 90.69 98 TRP A CA 1
ATOM 773 C C . TRP A 1 98 ? -2.118 4.841 5.167 1.00 90.69 98 TRP A C 1
ATOM 775 O O . TRP A 1 98 ? -1.000 5.025 4.701 1.00 90.69 98 TRP A O 1
ATOM 785 N N . LEU A 1 99 ? -3.114 4.324 4.439 1.00 88.31 99 LEU A N 1
ATOM 786 C CA . LEU A 1 99 ? -2.930 3.909 3.047 1.00 88.31 99 LEU A CA 1
ATOM 787 C C . LEU A 1 99 ? -2.479 5.078 2.159 1.00 88.31 99 LEU A C 1
ATOM 789 O O . LEU A 1 99 ? -1.581 4.909 1.343 1.00 88.31 99 LEU A O 1
ATOM 793 N N . GLU A 1 100 ? -3.071 6.261 2.317 1.00 89.19 100 GLU A N 1
ATOM 794 C CA . GLU A 1 100 ? -2.641 7.470 1.602 1.00 89.19 100 GLU A CA 1
ATOM 795 C C . GLU A 1 100 ? -1.180 7.821 1.921 1.00 89.19 100 GLU A C 1
ATOM 797 O O . GLU A 1 100 ? -0.396 8.063 1.002 1.00 89.19 100 GLU A O 1
ATOM 802 N N . SER A 1 101 ? -0.783 7.743 3.195 1.00 89.38 101 SER A N 1
ATOM 803 C CA . SER A 1 101 ? 0.601 7.971 3.617 1.00 89.38 101 SER A CA 1
ATOM 804 C C . SER A 1 101 ? 1.576 6.935 3.052 1.00 89.38 101 SER A C 1
ATOM 806 O O . SER A 1 101 ? 2.672 7.319 2.641 1.00 89.38 101 SER A O 1
ATOM 808 N N . GLU A 1 102 ? 1.203 5.653 2.998 1.00 86.25 102 GLU A N 1
ATOM 809 C CA . GLU A 1 102 ? 2.030 4.612 2.374 1.00 86.25 102 GLU A CA 1
ATOM 810 C C . GLU A 1 102 ? 2.255 4.920 0.893 1.00 86.25 102 GLU A C 1
ATOM 812 O O . GLU A 1 102 ? 3.379 4.826 0.399 1.00 86.25 102 GLU A O 1
ATOM 817 N N . LEU A 1 103 ? 1.200 5.334 0.185 1.00 85.25 103 LEU A N 1
ATOM 818 C CA . LEU A 1 103 ? 1.304 5.693 -1.225 1.00 85.25 103 LEU A CA 1
ATOM 819 C C . LEU A 1 103 ? 2.216 6.900 -1.425 1.00 85.25 103 LEU A C 1
ATOM 821 O O . LEU A 1 103 ? 3.049 6.871 -2.326 1.00 85.25 103 LEU A O 1
ATOM 825 N N . ASP A 1 104 ? 2.091 7.941 -0.607 1.00 86.25 104 ASP A N 1
ATOM 826 C CA . ASP A 1 104 ? 2.931 9.137 -0.720 1.00 86.25 104 ASP A CA 1
ATOM 827 C C . ASP A 1 104 ? 4.412 8.835 -0.474 1.00 86.25 104 ASP A C 1
ATOM 829 O O . ASP A 1 104 ? 5.261 9.249 -1.265 1.00 86.25 104 ASP A O 1
ATOM 833 N N . LYS A 1 105 ? 4.733 8.029 0.544 1.00 86.12 105 LYS A N 1
ATOM 834 C CA . LYS A 1 105 ? 6.120 7.615 0.799 1.00 86.12 105 LYS A CA 1
ATOM 835 C C . LYS A 1 105 ? 6.690 6.769 -0.334 1.00 86.12 105 LYS A C 1
ATOM 837 O O . LYS A 1 105 ? 7.840 6.945 -0.731 1.00 86.12 105 LYS A O 1
ATOM 842 N N . ALA A 1 106 ? 5.900 5.849 -0.877 1.00 81.69 106 ALA A N 1
ATOM 843 C CA . ALA A 1 106 ? 6.359 5.020 -1.980 1.00 81.69 106 ALA A CA 1
ATOM 844 C C . ALA A 1 106 ? 6.502 5.820 -3.293 1.00 81.69 106 ALA A C 1
ATOM 846 O O . ALA A 1 106 ? 7.430 5.546 -4.050 1.00 81.69 106 ALA A O 1
ATOM 847 N N . LYS A 1 107 ? 5.697 6.868 -3.536 1.00 81.44 107 LYS A N 1
ATOM 848 C CA . LYS A 1 107 ? 5.944 7.833 -4.633 1.00 81.44 107 LYS A CA 1
ATOM 849 C C . LYS A 1 107 ? 7.284 8.541 -4.464 1.00 81.44 107 LYS A C 1
ATOM 851 O O . LYS A 1 107 ? 8.090 8.545 -5.391 1.00 81.44 107 LYS A O 1
ATOM 856 N N . GLU A 1 108 ? 7.552 9.063 -3.266 1.00 85.19 108 GLU A N 1
ATOM 857 C CA . GLU A 1 108 ? 8.814 9.738 -2.945 1.00 85.19 108 GLU A CA 1
ATOM 858 C C . GLU A 1 108 ? 10.017 8.816 -3.197 1.00 85.19 108 GLU A C 1
ATOM 860 O O . GLU A 1 108 ? 10.982 9.211 -3.852 1.00 85.19 108 GLU A O 1
ATOM 865 N N . LYS A 1 109 ? 9.935 7.555 -2.758 1.00 82.56 109 LYS A N 1
ATOM 866 C CA . LYS A 1 109 ? 10.988 6.547 -2.961 1.00 82.5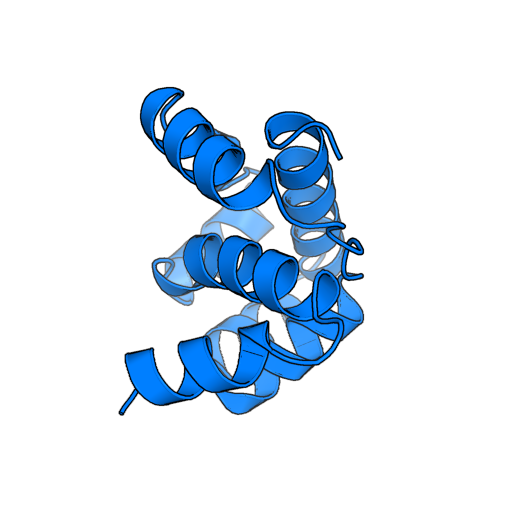6 109 LYS A CA 1
ATOM 867 C C . LYS A 1 109 ? 11.200 6.153 -4.424 1.00 82.56 109 LYS A C 1
ATOM 869 O O . LYS A 1 109 ? 12.332 5.847 -4.814 1.00 82.56 109 LYS A O 1
ATOM 874 N N . LEU A 1 110 ? 10.130 6.150 -5.219 1.00 77.44 110 LEU A N 1
ATOM 875 C CA . LEU A 1 110 ? 10.166 5.869 -6.655 1.00 77.44 110 LEU A CA 1
ATOM 876 C C . LEU A 1 110 ? 10.576 7.090 -7.494 1.00 77.44 110 LEU A C 1
ATOM 878 O O . LEU A 1 110 ? 10.986 6.912 -8.640 1.00 77.44 110 LEU A O 1
ATOM 882 N N . GLY A 1 111 ? 10.514 8.300 -6.930 1.00 77.25 111 GLY A N 1
ATOM 883 C CA . GLY A 1 111 ? 10.842 9.551 -7.615 1.00 77.25 111 GLY A CA 1
ATOM 884 C C . GLY A 1 111 ? 9.777 10.006 -8.618 1.00 77.25 111 GLY A C 1
ATOM 885 O O . GLY A 1 111 ? 10.137 10.595 -9.640 1.00 77.25 111 GLY A O 1
ATOM 886 N N . VAL A 1 112 ? 8.498 9.705 -8.349 1.00 69.94 112 VAL A N 1
ATOM 887 C CA . VAL A 1 112 ? 7.335 10.012 -9.214 1.00 69.94 112 VAL A CA 1
ATOM 888 C C . VAL A 1 112 ? 6.346 10.981 -8.581 1.00 69.94 112 VAL A C 1
ATOM 890 O O . VAL A 1 112 ? 6.228 10.992 -7.337 1.00 69.94 112 VAL A O 1
#